Protein AF-A0A9E7R4F5-F1 (afdb_monomer)

Mean predicted aligned error: 8.13 Å

Radius of gyration: 15.47 Å; Cα contacts (8 Å, |Δi|>4): 104; chains: 1; bounding box: 41×40×39 Å

Structure (mmCIF, N/CA/C/O backbone):
data_AF-A0A9E7R4F5-F1
#
_entry.id   AF-A0A9E7R4F5-F1
#
loop_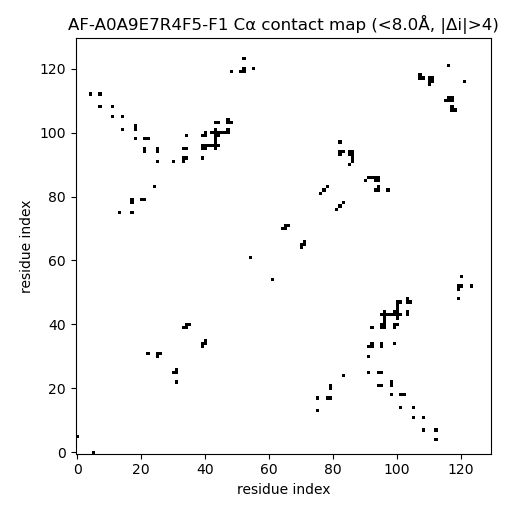
_atom_site.group_PDB
_atom_site.id
_atom_site.type_symbol
_atom_site.label_atom_id
_atom_site.label_alt_id
_atom_site.label_comp_id
_atom_site.label_asym_id
_atom_site.label_entity_id
_atom_site.label_seq_id
_atom_site.pdbx_PDB_ins_code
_atom_site.Cartn_x
_atom_site.Cartn_y
_atom_site.Cartn_z
_atom_site.occupancy
_atom_site.B_iso_or_equiv
_atom_site.auth_seq_id
_atom_site.auth_comp_id
_atom_site.auth_asym_id
_atom_site.auth_atom_id
_atom_site.pdbx_PDB_model_num
ATOM 1 N N . MET A 1 1 ? 23.765 4.091 -10.377 1.00 60.66 1 MET A N 1
ATOM 2 C CA . MET A 1 1 ? 22.414 3.808 -9.846 1.00 60.66 1 MET A CA 1
ATOM 3 C C . MET A 1 1 ? 21.423 3.982 -10.979 1.00 60.66 1 MET A C 1
ATOM 5 O O . MET A 1 1 ? 21.256 5.096 -11.470 1.00 60.66 1 MET A O 1
ATOM 9 N N . ASP A 1 2 ? 20.831 2.882 -11.428 1.00 80.44 2 ASP A N 1
ATOM 10 C CA . ASP A 1 2 ? 20.095 2.842 -12.691 1.00 80.44 2 ASP A CA 1
ATOM 11 C C . ASP A 1 2 ? 18.740 3.554 -12.587 1.00 80.44 2 ASP A C 1
ATOM 13 O O . ASP A 1 2 ? 18.183 3.732 -11.498 1.00 80.44 2 ASP A O 1
ATOM 17 N N . ALA A 1 3 ? 18.194 3.991 -13.727 1.00 76.00 3 ALA A N 1
ATOM 18 C CA . ALA A 1 3 ? 16.886 4.655 -13.789 1.00 76.00 3 ALA A CA 1
ATOM 19 C C . ALA A 1 3 ? 15.770 3.799 -13.156 1.00 76.00 3 ALA A C 1
ATOM 21 O O . ALA A 1 3 ? 14.901 4.328 -12.465 1.00 76.00 3 ALA A O 1
ATOM 22 N N . ARG A 1 4 ? 15.871 2.470 -13.297 1.00 74.88 4 ARG A N 1
ATOM 23 C CA . ARG A 1 4 ? 14.984 1.491 -12.659 1.00 74.88 4 ARG A CA 1
ATOM 24 C C . ARG A 1 4 ? 15.042 1.569 -11.131 1.00 74.88 4 ARG A C 1
ATOM 26 O O . ARG A 1 4 ? 14.006 1.704 -10.491 1.00 74.88 4 ARG A O 1
ATOM 33 N N . THR A 1 5 ? 16.238 1.554 -10.541 1.00 76.50 5 THR A N 1
ATOM 34 C CA . THR A 1 5 ? 16.427 1.624 -9.082 1.00 76.50 5 THR A CA 1
ATOM 35 C C . THR A 1 5 ? 15.893 2.934 -8.502 1.00 76.50 5 THR A C 1
ATOM 37 O O . THR A 1 5 ? 15.256 2.925 -7.453 1.00 76.50 5 THR A O 1
ATOM 40 N N . ARG A 1 6 ? 16.087 4.063 -9.202 1.00 80.56 6 ARG A N 1
ATOM 41 C CA . ARG A 1 6 ? 15.510 5.361 -8.801 1.00 80.56 6 ARG A CA 1
ATOM 42 C C . ARG A 1 6 ? 13.980 5.349 -8.788 1.00 80.56 6 ARG A C 1
ATOM 44 O O . ARG A 1 6 ? 13.395 5.912 -7.866 1.00 80.56 6 ARG A O 1
ATOM 51 N N . GLY A 1 7 ? 13.351 4.707 -9.774 1.00 77.69 7 GLY A N 1
ATOM 52 C CA . GLY A 1 7 ? 11.899 4.516 -9.811 1.00 77.69 7 GLY A CA 1
ATOM 53 C C . GLY A 1 7 ? 11.399 3.708 -8.613 1.00 77.69 7 GLY A C 1
ATOM 54 O O . GLY A 1 7 ? 10.530 4.177 -7.886 1.00 77.69 7 GLY A O 1
ATOM 55 N N . LEU A 1 8 ? 12.033 2.563 -8.335 1.00 79.88 8 LEU A N 1
ATOM 56 C CA . LEU A 1 8 ? 11.676 1.700 -7.202 1.00 79.88 8 LEU A CA 1
ATOM 57 C C . LEU A 1 8 ? 11.819 2.421 -5.853 1.00 79.88 8 LEU A C 1
ATOM 59 O O . LEU A 1 8 ? 10.921 2.351 -5.021 1.00 79.88 8 LEU A O 1
ATOM 63 N N . LEU A 1 9 ? 12.913 3.161 -5.638 1.00 80.56 9 LEU A N 1
ATOM 64 C CA . LEU A 1 9 ? 13.115 3.924 -4.401 1.00 80.56 9 LEU A CA 1
ATOM 65 C C . LEU A 1 9 ? 12.055 5.013 -4.217 1.00 80.56 9 LEU A C 1
ATOM 67 O O . LEU A 1 9 ? 11.514 5.168 -3.124 1.00 80.56 9 LEU A O 1
ATOM 71 N N . ARG A 1 10 ? 11.733 5.755 -5.282 1.00 80.94 10 ARG A N 1
ATOM 72 C CA . ARG A 1 10 ? 10.679 6.775 -5.251 1.00 80.94 10 ARG A CA 1
ATOM 73 C C . ARG A 1 10 ? 9.326 6.156 -4.903 1.00 80.94 10 ARG A C 1
ATOM 75 O O . ARG A 1 10 ? 8.627 6.684 -4.043 1.00 80.94 10 ARG A O 1
ATOM 82 N N . ASP A 1 11 ? 8.971 5.051 -5.547 1.00 80.88 11 ASP A N 1
ATOM 83 C CA . ASP A 1 11 ? 7.692 4.380 -5.322 1.00 80.88 11 ASP A CA 1
ATOM 84 C C . ASP A 1 11 ? 7.617 3.822 -3.889 1.00 80.88 11 ASP A C 1
ATOM 86 O O . ASP A 1 11 ? 6.582 3.935 -3.231 1.00 80.88 11 ASP A O 1
ATOM 90 N N . GLY A 1 12 ? 8.743 3.338 -3.355 1.00 80.88 12 GLY A N 1
ATOM 91 C CA . GLY A 1 12 ? 8.885 2.973 -1.945 1.00 80.88 12 GLY A CA 1
ATOM 92 C C . GLY A 1 12 ? 8.662 4.154 -0.997 1.00 80.88 12 GLY A C 1
ATOM 93 O O . GLY A 1 12 ? 7.925 4.025 -0.023 1.00 80.88 12 GLY A O 1
ATOM 94 N N . VAL A 1 13 ? 9.225 5.330 -1.294 1.00 85.69 13 VAL A N 1
ATOM 95 C CA . VAL A 1 13 ? 8.994 6.552 -0.499 1.00 85.69 13 VAL A CA 1
ATOM 96 C C . VAL A 1 13 ? 7.518 6.956 -0.519 1.00 85.69 13 VAL A C 1
ATOM 98 O O . VAL A 1 13 ? 6.957 7.253 0.535 1.00 85.69 13 VAL A O 1
ATOM 101 N N . LEU A 1 14 ? 6.860 6.926 -1.682 1.00 81.56 14 LEU A N 1
ATOM 102 C CA . LEU A 1 14 ? 5.428 7.231 -1.791 1.00 81.56 14 LEU A CA 1
ATOM 103 C C . LEU A 1 14 ? 4.574 6.241 -0.987 1.00 81.56 14 LEU A C 1
ATOM 105 O O . LEU A 1 14 ? 3.667 6.658 -0.264 1.00 81.56 14 LEU A O 1
ATOM 109 N N . ALA A 1 15 ? 4.896 4.947 -1.055 1.00 82.25 15 ALA A N 1
ATOM 110 C CA . ALA A 1 15 ? 4.222 3.915 -0.275 1.00 82.25 15 ALA A CA 1
ATOM 111 C C . ALA A 1 15 ? 4.423 4.113 1.237 1.00 82.25 15 ALA A C 1
ATOM 113 O O . ALA A 1 15 ? 3.465 3.998 1.999 1.00 82.25 15 ALA A O 1
ATOM 114 N N . LEU A 1 16 ? 5.628 4.488 1.683 1.00 83.50 16 LEU A N 1
ATOM 115 C CA . LEU A 1 16 ? 5.902 4.804 3.090 1.00 83.50 16 LEU A CA 1
ATOM 116 C C . LEU A 1 16 ? 5.110 6.023 3.575 1.00 83.50 16 LEU A C 1
ATOM 118 O O . LEU A 1 16 ? 4.564 5.999 4.678 1.00 83.50 16 LEU A O 1
ATOM 122 N N . VAL A 1 17 ? 4.999 7.071 2.754 1.00 86.88 17 VAL A N 1
ATOM 123 C CA . VAL A 1 17 ? 4.179 8.252 3.067 1.00 86.88 17 VAL A CA 1
ATOM 124 C C . VAL A 1 17 ? 2.702 7.871 3.184 1.00 86.88 17 VAL A C 1
ATOM 126 O O . VAL A 1 17 ? 2.044 8.272 4.146 1.00 86.88 17 VAL A O 1
ATOM 129 N N . ALA A 1 18 ? 2.183 7.060 2.258 1.00 81.62 18 ALA A N 1
ATOM 130 C CA . ALA A 1 18 ? 0.811 6.558 2.326 1.00 81.62 18 ALA A CA 1
ATOM 131 C C . ALA A 1 18 ? 0.575 5.728 3.597 1.00 81.62 18 ALA A C 1
ATOM 133 O O . ALA A 1 18 ? -0.410 5.929 4.310 1.00 81.62 18 ALA A O 1
ATOM 134 N N . LEU A 1 19 ? 1.514 4.836 3.913 1.00 84.19 19 LEU A N 1
ATOM 135 C CA . LEU A 1 19 ? 1.468 3.965 5.081 1.00 84.19 19 LEU A CA 1
ATOM 136 C C . LEU A 1 19 ? 1.482 4.767 6.390 1.00 84.19 19 LEU A C 1
ATOM 138 O O . LEU A 1 19 ? 0.681 4.502 7.291 1.00 84.19 19 LEU A O 1
ATOM 142 N N . ALA A 1 20 ? 2.331 5.794 6.475 1.00 86.31 20 ALA A N 1
ATOM 143 C CA . ALA A 1 20 ? 2.364 6.723 7.598 1.00 86.31 20 ALA A CA 1
ATOM 144 C C . ALA A 1 20 ? 1.061 7.532 7.713 1.00 86.31 20 ALA A C 1
ATOM 146 O O . ALA A 1 20 ? 0.535 7.689 8.815 1.00 86.31 20 ALA A O 1
ATOM 147 N N . GLY A 1 21 ? 0.502 7.996 6.591 1.00 84.56 21 GLY A N 1
ATOM 148 C CA . GLY A 1 21 ? -0.766 8.727 6.551 1.00 84.56 21 GLY A CA 1
ATOM 149 C C . GLY A 1 21 ? -1.948 7.899 7.061 1.00 84.56 21 GLY A C 1
ATOM 150 O O . GLY A 1 21 ? -2.671 8.336 7.959 1.00 84.56 21 GLY A O 1
ATOM 151 N N . LEU A 1 22 ? -2.112 6.675 6.551 1.00 80.94 22 LEU A N 1
ATOM 152 C CA . LEU A 1 22 ? -3.178 5.755 6.967 1.00 80.94 22 LEU A CA 1
ATOM 153 C C . LEU A 1 22 ? -2.999 5.298 8.425 1.00 80.94 22 LEU A C 1
ATOM 155 O O . LEU A 1 22 ? -3.964 5.270 9.191 1.00 80.94 22 LEU A O 1
ATOM 159 N N . GLY A 1 23 ? -1.761 5.013 8.844 1.00 82.81 23 GLY A N 1
ATOM 160 C CA . GLY A 1 23 ? -1.445 4.689 10.237 1.00 82.81 23 GLY A CA 1
ATOM 161 C C . GLY A 1 23 ? -1.737 5.856 11.188 1.00 82.81 23 GLY A C 1
ATOM 162 O O . GLY A 1 23 ? -2.336 5.667 12.248 1.00 82.81 23 GLY A O 1
ATOM 163 N N . GLY A 1 24 ? -1.388 7.080 10.784 1.00 84.25 24 GLY A N 1
ATOM 164 C CA . GLY A 1 24 ? -1.709 8.308 11.507 1.00 84.25 24 GLY A CA 1
A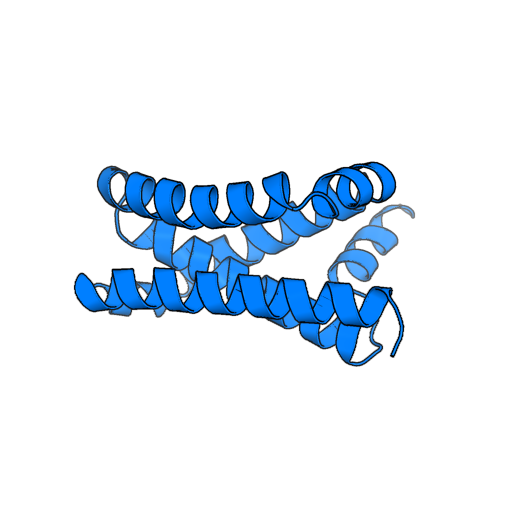TOM 165 C C . GLY A 1 24 ? -3.216 8.539 11.634 1.00 84.25 24 GLY A C 1
ATOM 166 O O . GLY A 1 24 ? -3.689 8.908 12.710 1.00 84.25 24 GLY A O 1
ATOM 167 N N . PHE A 1 25 ? -3.985 8.263 10.577 1.00 81.94 25 PHE A N 1
ATOM 168 C CA . PHE A 1 25 ? -5.448 8.336 10.595 1.00 81.94 25 PHE A CA 1
ATOM 169 C C . PHE A 1 25 ? -6.065 7.354 11.604 1.00 81.94 25 PHE A C 1
ATOM 171 O O . PHE A 1 25 ? -6.843 7.777 12.462 1.00 81.94 25 PHE A O 1
ATOM 178 N N . LEU A 1 26 ? -5.670 6.075 11.571 1.00 82.38 26 LEU A N 1
ATOM 179 C CA . LEU A 1 26 ? -6.146 5.070 12.534 1.00 82.38 26 LEU A CA 1
ATOM 180 C C . LEU A 1 26 ? -5.744 5.416 13.971 1.00 82.38 26 LEU A C 1
ATOM 182 O O . LEU A 1 26 ? -6.538 5.250 14.896 1.00 82.38 26 LEU A O 1
ATOM 186 N N . ARG A 1 27 ? -4.532 5.949 14.166 1.00 86.00 27 ARG A N 1
ATOM 187 C CA . ARG A 1 27 ? -4.060 6.401 15.480 1.00 86.00 27 ARG A CA 1
ATOM 188 C C . ARG A 1 27 ? -4.895 7.562 16.016 1.00 86.00 27 ARG A C 1
ATOM 190 O O . ARG A 1 27 ? -5.258 7.532 17.186 1.00 86.00 27 ARG A O 1
ATOM 197 N N . ARG A 1 28 ? -5.244 8.547 15.180 1.00 87.38 28 ARG A N 1
ATOM 198 C CA . ARG A 1 28 ? -6.134 9.660 15.569 1.00 87.38 28 ARG A CA 1
ATOM 199 C C . ARG A 1 28 ? -7.547 9.193 15.922 1.00 87.38 28 ARG A C 1
ATOM 201 O O . ARG A 1 28 ? -8.198 9.828 16.740 1.00 87.38 28 ARG A O 1
ATOM 208 N N . ARG A 1 29 ? -8.006 8.098 15.316 1.00 80.81 29 ARG A N 1
ATOM 209 C CA . ARG A 1 29 ? -9.307 7.469 15.593 1.00 80.81 29 ARG A CA 1
ATOM 210 C C . ARG A 1 29 ? -9.297 6.533 16.808 1.00 80.81 29 ARG A C 1
ATOM 212 O O . ARG A 1 29 ? -10.364 6.134 17.250 1.00 80.81 29 ARG A O 1
ATOM 219 N N . GLY A 1 30 ? -8.124 6.171 17.337 1.00 80.50 30 GLY A N 1
ATOM 220 C CA . GLY A 1 30 ? -7.996 5.163 18.398 1.00 80.50 30 GLY A CA 1
ATOM 221 C C . GLY A 1 30 ? -8.249 3.723 17.925 1.00 80.50 30 GLY A C 1
ATOM 222 O O . GLY A 1 30 ? -8.397 2.823 18.741 1.00 80.50 30 GLY A O 1
ATOM 223 N N . GLU A 1 31 ? -8.271 3.477 16.613 1.00 82.88 31 GLU A N 1
ATOM 224 C CA . GLU A 1 31 ? -8.721 2.211 16.005 1.00 82.88 31 GLU A CA 1
ATOM 225 C C . GLU A 1 31 ? -7.558 1.277 15.619 1.00 82.88 31 GLU A C 1
ATOM 227 O O . GLU A 1 31 ? -7.708 0.361 14.805 1.00 82.88 31 GLU A O 1
ATOM 232 N N . THR A 1 32 ? -6.377 1.477 16.211 1.00 81.50 32 THR A N 1
ATOM 233 C CA . THR A 1 32 ? -5.155 0.709 15.902 1.00 81.50 32 THR A CA 1
ATOM 234 C C . THR A 1 32 ? -5.266 -0.773 16.250 1.00 81.50 32 THR A C 1
ATOM 236 O O . THR A 1 32 ? -4.549 -1.585 15.669 1.00 81.50 32 THR A O 1
ATOM 239 N N . ALA A 1 33 ? -6.191 -1.154 17.137 1.00 80.62 33 ALA A N 1
ATOM 240 C CA . ALA A 1 33 ? -6.483 -2.552 17.448 1.00 80.62 33 ALA A CA 1
ATOM 241 C C . ALA A 1 33 ? -6.890 -3.355 16.198 1.00 80.62 33 ALA A C 1
ATOM 243 O O . ALA A 1 33 ? -6.526 -4.522 16.073 1.00 80.62 33 ALA A O 1
ATOM 244 N N . THR A 1 34 ? -7.550 -2.711 15.229 1.00 79.12 34 THR A N 1
ATOM 245 C CA . THR A 1 34 ? -7.976 -3.330 13.963 1.00 79.12 34 THR A CA 1
ATOM 246 C C . THR A 1 34 ? -6.793 -3.831 13.131 1.00 79.12 34 THR A C 1
ATOM 248 O O . THR A 1 34 ? -6.918 -4.829 12.427 1.00 79.12 34 THR A O 1
ATOM 251 N N . LEU A 1 35 ? -5.618 -3.198 13.254 1.00 76.31 35 LEU A N 1
ATOM 252 C CA . LEU A 1 35 ? -4.400 -3.620 12.551 1.00 76.31 35 LEU A CA 1
ATOM 253 C C . LEU A 1 35 ? -3.890 -4.984 13.023 1.00 76.31 35 LEU A C 1
ATOM 255 O O . LEU A 1 35 ? -3.210 -5.667 12.265 1.00 76.31 35 LEU A O 1
ATOM 259 N N . ARG A 1 36 ? -4.217 -5.391 14.256 1.00 80.69 36 ARG A N 1
ATOM 260 C CA . ARG A 1 36 ? -3.820 -6.694 14.809 1.00 80.69 36 ARG A CA 1
ATOM 261 C C . ARG A 1 36 ? -4.732 -7.834 14.366 1.00 80.69 36 ARG A C 1
ATOM 263 O O . ARG A 1 36 ? -4.436 -8.982 14.679 1.00 80.69 36 ARG A O 1
ATOM 270 N N . SER A 1 37 ? -5.830 -7.540 13.668 1.00 81.38 37 SER A N 1
ATOM 271 C CA . SER A 1 37 ? -6.732 -8.576 13.178 1.00 81.38 37 SER A CA 1
ATOM 272 C C . SER A 1 37 ? -6.079 -9.341 12.020 1.00 81.38 37 SER A C 1
ATOM 274 O O . SER A 1 37 ? -5.837 -8.746 10.963 1.00 81.38 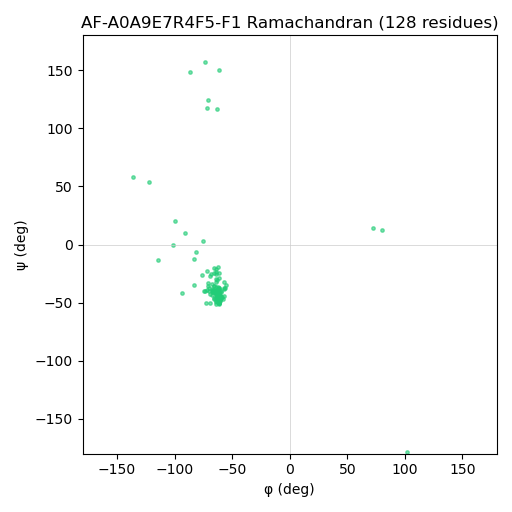37 SER A O 1
ATOM 276 N N . PRO A 1 38 ? -5.828 -10.655 12.169 1.00 79.62 38 PRO A N 1
ATOM 277 C CA . PRO A 1 38 ? -5.186 -11.445 11.123 1.00 79.62 38 PRO A CA 1
ATOM 278 C C . PRO A 1 38 ? -6.039 -11.516 9.850 1.00 79.62 38 PRO A C 1
ATOM 280 O O . PRO A 1 38 ? -5.494 -11.538 8.751 1.00 79.62 38 PRO A O 1
ATOM 283 N N . GLY A 1 39 ? -7.371 -11.471 9.970 1.00 79.62 39 GLY A N 1
ATOM 284 C CA . GLY A 1 39 ? -8.266 -11.465 8.809 1.00 79.62 39 GLY A CA 1
ATOM 285 C C . GLY A 1 39 ? -8.104 -10.213 7.945 1.00 79.62 39 GLY A C 1
ATOM 286 O O . GLY A 1 39 ? -8.079 -10.298 6.721 1.00 79.62 39 GLY A O 1
ATOM 287 N N . VAL A 1 40 ? -7.919 -9.049 8.572 1.00 79.38 40 VAL A N 1
ATOM 288 C CA . VAL A 1 40 ? -7.720 -7.783 7.850 1.00 79.38 40 VAL A CA 1
ATOM 289 C C . VAL A 1 40 ? -6.350 -7.746 7.174 1.00 79.38 40 VAL A C 1
ATOM 291 O O . VAL A 1 40 ? -6.233 -7.255 6.050 1.00 79.38 40 VAL A O 1
ATOM 294 N N . ALA A 1 41 ? -5.333 -8.324 7.821 1.00 77.00 41 ALA A N 1
ATOM 295 C CA . ALA A 1 41 ? -4.022 -8.513 7.214 1.00 77.00 41 ALA A CA 1
ATOM 296 C C . ALA A 1 41 ? -4.102 -9.406 5.971 1.00 77.00 41 ALA A C 1
ATOM 298 O O . ALA A 1 41 ? -3.578 -9.037 4.922 1.00 77.00 41 ALA A O 1
ATOM 299 N N . LEU A 1 42 ? -4.823 -10.528 6.059 1.00 81.00 42 LEU A N 1
ATOM 300 C CA . LEU A 1 42 ? -4.998 -11.450 4.940 1.00 81.00 42 LEU A CA 1
ATOM 301 C C . LEU A 1 42 ? -5.668 -10.766 3.741 1.00 81.00 42 LEU A C 1
ATOM 303 O O . LEU A 1 42 ? -5.179 -10.877 2.622 1.00 81.00 42 LEU A O 1
ATOM 307 N N . VAL A 1 43 ? -6.747 -10.010 3.974 1.00 80.56 43 VAL A N 1
ATOM 308 C CA . VAL A 1 43 ? -7.455 -9.265 2.917 1.00 80.56 43 VAL A CA 1
ATOM 309 C C . VAL A 1 43 ? -6.533 -8.241 2.254 1.00 80.56 43 VAL A C 1
ATOM 311 O O . VAL A 1 43 ? -6.508 -8.146 1.028 1.00 80.56 43 VAL A O 1
ATOM 314 N N . GLY A 1 44 ? -5.750 -7.506 3.048 1.00 78.19 44 GLY A N 1
ATOM 315 C CA . GLY A 1 44 ? -4.777 -6.545 2.531 1.00 78.19 44 GLY A CA 1
ATOM 316 C C . GLY A 1 44 ? -3.705 -7.202 1.662 1.00 78.19 44 GLY A C 1
ATOM 317 O O . GLY A 1 44 ? -3.450 -6.746 0.548 1.00 78.19 44 GLY A O 1
ATOM 318 N N . VAL A 1 45 ? -3.121 -8.304 2.138 1.00 80.81 45 VAL A N 1
ATOM 319 C CA . VAL A 1 45 ? -2.089 -9.062 1.415 1.00 80.81 45 VAL A CA 1
ATOM 320 C C . VAL A 1 45 ? -2.646 -9.654 0.121 1.00 80.81 45 VAL A C 1
ATOM 322 O O . VAL A 1 45 ? -2.053 -9.466 -0.937 1.00 80.81 45 VAL A O 1
ATOM 325 N N . VAL A 1 46 ? -3.799 -10.327 0.175 1.00 82.50 46 VAL A N 1
ATOM 326 C CA . VAL A 1 46 ? -4.437 -10.927 -1.008 1.00 82.50 46 VAL A CA 1
ATOM 327 C C . VAL A 1 46 ? -4.807 -9.852 -2.028 1.00 82.50 46 VAL A C 1
ATOM 329 O O . VAL A 1 46 ? -4.563 -10.036 -3.217 1.00 82.50 46 VAL A O 1
ATOM 332 N N . GLY A 1 47 ? -5.336 -8.712 -1.576 1.00 76.94 47 GLY A N 1
ATOM 333 C CA . GLY A 1 47 ? -5.634 -7.574 -2.442 1.00 76.94 47 GLY A CA 1
ATOM 334 C C . GLY A 1 47 ? -4.387 -7.016 -3.131 1.00 76.94 47 GLY A C 1
ATOM 335 O O . GLY A 1 47 ? -4.419 -6.768 -4.335 1.00 76.94 47 GLY A O 1
ATOM 336 N N . ALA A 1 48 ? -3.278 -6.877 -2.400 1.00 79.75 48 ALA A N 1
ATOM 337 C CA . ALA A 1 48 ? -2.007 -6.431 -2.967 1.00 79.75 48 ALA A CA 1
ATOM 338 C C . ALA A 1 48 ? -1.458 -7.428 -3.995 1.00 79.75 48 ALA A C 1
ATOM 340 O O . ALA A 1 48 ? -1.088 -7.021 -5.090 1.00 79.75 48 ALA A O 1
ATOM 341 N N . VAL A 1 49 ? -1.474 -8.729 -3.690 1.00 78.62 49 VAL A N 1
ATOM 342 C CA . VAL A 1 49 ? -1.026 -9.777 -4.622 1.00 78.62 49 VAL A CA 1
ATOM 343 C C . VAL A 1 49 ? -1.901 -9.821 -5.875 1.00 78.62 49 VAL A C 1
ATOM 345 O O . VAL A 1 49 ? -1.376 -9.939 -6.978 1.00 78.62 49 VAL A O 1
ATOM 348 N N . ALA A 1 50 ? -3.222 -9.697 -5.738 1.00 78.38 50 ALA A N 1
ATOM 349 C CA . ALA A 1 50 ? -4.135 -9.664 -6.878 1.00 78.38 50 ALA A CA 1
ATOM 350 C C . ALA A 1 50 ? -3.903 -8.432 -7.766 1.00 78.38 50 ALA A C 1
ATOM 352 O O . ALA A 1 50 ? -3.903 -8.550 -8.992 1.00 78.38 50 ALA A O 1
ATOM 353 N N . LEU A 1 51 ? -3.674 -7.263 -7.158 1.00 75.31 51 LEU A N 1
ATOM 354 C CA . LEU A 1 51 ? -3.347 -6.037 -7.882 1.00 75.31 51 LEU A CA 1
ATOM 355 C C . LEU A 1 51 ? -2.005 -6.16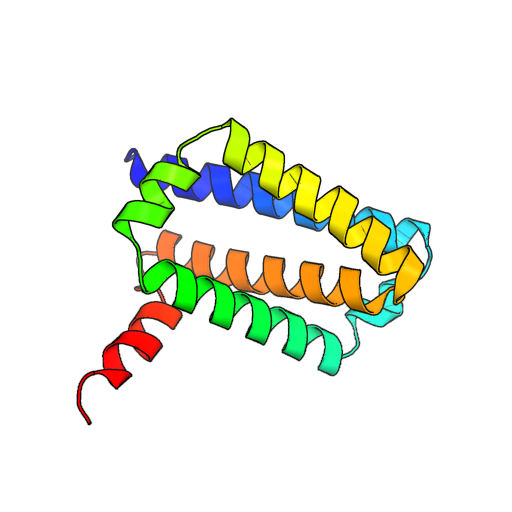5 -8.613 1.00 75.31 51 LEU A C 1
ATOM 357 O O . LEU A 1 51 ? -1.927 -5.861 -9.800 1.00 75.31 51 LEU A O 1
ATOM 361 N N . GLU A 1 52 ? -0.981 -6.668 -7.927 1.00 77.75 52 GLU A N 1
ATOM 362 C CA . GLU A 1 52 ? 0.343 -6.933 -8.492 1.00 77.75 52 GLU A CA 1
ATOM 363 C C . GLU A 1 52 ? 0.242 -7.907 -9.678 1.00 77.75 52 GLU A C 1
ATOM 365 O O . GLU A 1 52 ? 0.753 -7.631 -10.760 1.00 77.75 52 GLU A O 1
ATOM 370 N N . ALA A 1 53 ? -0.499 -9.008 -9.526 1.00 76.25 53 ALA A N 1
ATOM 371 C CA . ALA A 1 53 ? -0.740 -9.972 -10.596 1.00 76.25 53 ALA A CA 1
ATOM 372 C C . ALA A 1 53 ? -1.485 -9.348 -11.790 1.00 76.25 53 ALA A C 1
ATOM 374 O O . ALA A 1 53 ? -1.170 -9.640 -12.945 1.00 76.25 53 ALA A O 1
ATOM 375 N N . ALA A 1 54 ? -2.447 -8.456 -11.538 1.00 76.00 54 ALA A N 1
ATOM 376 C CA . ALA A 1 54 ? -3.143 -7.724 -12.592 1.00 76.00 54 ALA A CA 1
ATOM 377 C C . ALA A 1 54 ? -2.212 -6.748 -13.333 1.00 76.00 54 ALA A C 1
ATOM 379 O O . ALA A 1 54 ? -2.295 -6.638 -14.556 1.00 76.00 54 ALA A O 1
ATOM 380 N N . MET A 1 55 ? -1.303 -6.077 -12.618 1.00 71.81 55 MET A N 1
ATOM 381 C CA . MET A 1 55 ? -0.286 -5.200 -13.210 1.00 71.81 55 MET A CA 1
ATOM 382 C C . MET A 1 55 ? 0.727 -5.993 -14.043 1.00 71.81 55 MET A C 1
ATOM 384 O O . MET A 1 55 ? 1.060 -5.591 -15.156 1.00 71.81 55 MET A O 1
ATOM 388 N N . LEU A 1 56 ? 1.151 -7.163 -13.558 1.00 74.44 56 LEU A N 1
ATOM 389 C CA . LEU A 1 56 ? 2.032 -8.078 -14.289 1.00 74.44 56 LEU A CA 1
ATOM 390 C C . LEU A 1 56 ? 1.395 -8.628 -15.570 1.00 74.44 56 LEU A C 1
ATOM 392 O O . LEU A 1 56 ? 2.114 -9.000 -16.492 1.00 74.44 56 LEU A O 1
ATOM 396 N N . ARG A 1 57 ? 0.062 -8.651 -15.663 1.00 76.25 57 ARG A N 1
ATOM 397 C CA . ARG A 1 57 ? -0.649 -9.069 -16.878 1.00 76.25 57 ARG A CA 1
ATOM 398 C C . ARG A 1 57 ? -0.557 -8.045 -18.016 1.00 76.25 57 ARG A C 1
ATOM 400 O O . ARG A 1 57 ? -0.702 -8.430 -19.173 1.00 76.25 57 ARG A O 1
ATOM 407 N N . TYR A 1 58 ? -0.305 -6.767 -17.714 1.00 72.25 58 TYR A N 1
ATOM 408 C CA . TYR A 1 58 ? -0.195 -5.687 -18.708 1.00 72.25 58 TYR A CA 1
ATOM 409 C C . TYR A 1 58 ? 1.003 -4.752 -18.439 1.00 72.25 58 TYR A C 1
ATOM 411 O O . TYR A 1 58 ? 0.822 -3.539 -18.308 1.00 72.25 58 TYR A O 1
ATOM 419 N N . PRO A 1 59 ? 2.239 -5.281 -18.400 1.00 66.94 59 PRO A N 1
ATOM 420 C CA . PRO A 1 59 ? 3.397 -4.581 -17.843 1.00 66.94 59 PRO A CA 1
ATOM 421 C C . PRO A 1 59 ? 3.747 -3.292 -18.599 1.00 66.94 59 PRO A C 1
ATOM 423 O O . PRO A 1 59 ? 4.016 -2.269 -17.972 1.00 66.94 59 PRO A O 1
ATOM 426 N N . GLU A 1 60 ? 3.672 -3.311 -19.933 1.00 68.19 60 GLU A N 1
ATOM 427 C CA . GLU A 1 60 ? 4.007 -2.152 -20.775 1.00 68.19 60 GLU A CA 1
ATOM 428 C C . GLU A 1 60 ? 3.031 -0.986 -20.560 1.00 68.19 60 GLU A C 1
ATOM 430 O O . GLU A 1 60 ? 3.433 0.149 -20.310 1.00 68.19 60 GLU A O 1
ATOM 435 N N . ARG A 1 61 ? 1.721 -1.270 -20.553 1.00 68.25 61 ARG A N 1
ATOM 436 C CA . ARG A 1 61 ? 0.698 -0.234 -20.337 1.00 68.25 61 ARG A CA 1
ATOM 437 C C . ARG A 1 61 ? 0.735 0.321 -18.925 1.00 68.25 61 ARG A C 1
ATOM 439 O O . ARG A 1 61 ? 0.546 1.519 -18.727 1.00 68.25 61 ARG A O 1
ATOM 446 N N . 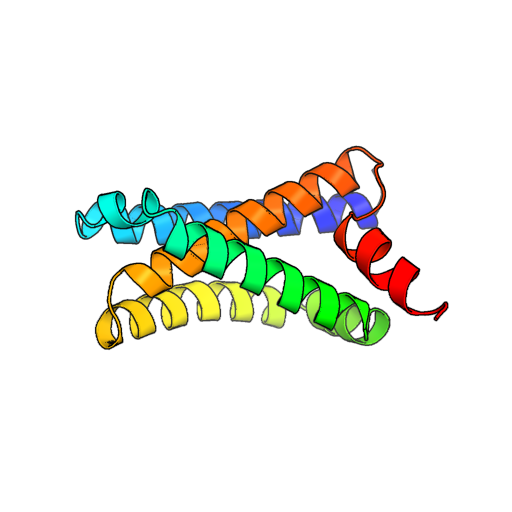THR A 1 62 ? 0.948 -0.545 -17.941 1.00 68.06 62 THR A N 1
ATOM 447 C CA . THR A 1 62 ? 1.028 -0.125 -16.547 1.00 68.06 62 THR A CA 1
ATOM 448 C C . THR A 1 62 ? 2.227 0.787 -16.331 1.00 68.06 62 THR A C 1
ATOM 450 O O . THR A 1 62 ? 2.084 1.807 -15.664 1.00 68.06 62 THR A O 1
ATOM 453 N N . ARG A 1 63 ? 3.378 0.484 -16.935 1.00 70.38 63 ARG A N 1
ATOM 454 C CA . ARG A 1 63 ? 4.583 1.302 -16.802 1.00 70.38 63 ARG A CA 1
ATOM 455 C C . ARG A 1 63 ? 4.409 2.707 -17.382 1.00 70.38 63 ARG A C 1
ATOM 457 O O . ARG A 1 63 ? 4.679 3.675 -16.674 1.00 70.38 63 ARG A O 1
ATOM 464 N N . ASP A 1 64 ? 3.888 2.823 -18.601 1.00 72.88 64 ASP A N 1
ATOM 465 C CA . ASP A 1 64 ? 3.671 4.120 -19.262 1.00 72.88 64 ASP A CA 1
ATOM 466 C C . ASP A 1 64 ? 2.686 5.017 -18.503 1.00 72.88 64 ASP A C 1
ATOM 468 O O . ASP A 1 64 ? 2.824 6.243 -18.448 1.00 72.88 64 ASP A O 1
ATOM 472 N N . VAL A 1 65 ? 1.664 4.405 -17.906 1.00 70.69 65 VAL A N 1
ATOM 473 C CA . VAL A 1 65 ? 0.675 5.111 -17.092 1.00 70.69 65 VAL A CA 1
ATOM 474 C C . VAL A 1 65 ? 1.275 5.499 -15.740 1.00 70.69 65 VAL A C 1
ATOM 476 O O . VAL A 1 65 ? 1.046 6.611 -15.268 1.00 70.69 65 VAL A O 1
ATOM 479 N N . TRP A 1 66 ? 2.080 4.627 -15.133 1.00 69.81 66 TRP A N 1
ATOM 480 C CA . TRP A 1 66 ? 2.668 4.857 -13.816 1.00 69.81 66 TRP A CA 1
ATOM 481 C C . TRP A 1 66 ? 3.836 5.840 -13.825 1.00 69.81 66 TRP A C 1
ATOM 483 O O . TRP A 1 66 ? 4.064 6.506 -12.821 1.00 69.81 66 TRP A O 1
ATOM 493 N N . GLU A 1 67 ? 4.563 5.999 -14.933 1.00 75.62 67 GLU A N 1
ATOM 494 C CA . GLU A 1 67 ? 5.633 7.002 -15.042 1.00 75.62 67 GLU A CA 1
ATOM 495 C C . GLU A 1 67 ? 5.108 8.449 -14.975 1.00 75.62 67 GLU A C 1
ATOM 497 O O . GLU A 1 67 ? 5.851 9.365 -14.606 1.00 75.62 67 GLU A O 1
ATOM 502 N N . ARG A 1 68 ? 3.812 8.659 -15.237 1.00 78.81 68 ARG A N 1
ATOM 503 C CA . ARG A 1 68 ? 3.164 9.971 -15.158 1.00 78.81 68 ARG A CA 1
ATOM 504 C C . ARG A 1 68 ? 3.015 10.427 -13.709 1.00 78.81 68 ARG A C 1
ATOM 506 O O . ARG A 1 68 ? 2.375 9.773 -12.883 1.00 78.81 68 ARG A O 1
ATOM 513 N N . ARG A 1 69 ? 3.552 11.614 -13.407 1.00 73.44 69 ARG A N 1
ATOM 514 C CA . ARG A 1 69 ? 3.438 12.236 -12.077 1.00 73.44 69 ARG A CA 1
ATOM 515 C C . ARG A 1 69 ? 1.982 12.420 -11.652 1.00 73.44 69 ARG A C 1
ATOM 517 O O . ARG A 1 69 ? 1.689 12.220 -10.476 1.00 73.44 69 ARG A O 1
ATOM 524 N N . GLU A 1 70 ? 1.073 12.761 -12.570 1.00 73.06 70 GLU A N 1
ATOM 525 C CA . GLU A 1 70 ? -0.339 12.952 -12.214 1.00 73.06 70 GLU A CA 1
ATOM 526 C C . GLU A 1 70 ? -0.978 11.657 -11.713 1.00 73.06 70 GLU A C 1
ATOM 528 O O . GLU A 1 70 ? -1.769 11.686 -10.775 1.00 73.06 70 GLU A O 1
ATOM 533 N N . VAL A 1 71 ? -0.600 10.515 -12.289 1.00 74.38 71 VAL A N 1
ATOM 534 C CA . VAL A 1 71 ? -1.133 9.208 -11.897 1.00 74.38 71 VAL A CA 1
ATOM 535 C C . VAL A 1 71 ? -0.586 8.791 -10.536 1.00 74.38 71 VAL A C 1
ATOM 537 O O . VAL A 1 71 ? -1.342 8.293 -9.706 1.00 74.38 71 VAL A O 1
ATOM 540 N N . GLN A 1 72 ? 0.689 9.057 -10.253 1.00 73.69 72 GLN A N 1
ATOM 541 C CA . GLN A 1 72 ? 1.292 8.769 -8.946 1.00 73.69 72 GLN A CA 1
ATOM 542 C C . GLN A 1 72 ? 0.645 9.595 -7.828 1.00 73.69 72 GLN A C 1
ATOM 544 O O . GLN A 1 72 ? 0.192 9.041 -6.825 1.00 73.69 72 GLN A O 1
ATOM 549 N N . PHE A 1 73 ? 0.549 10.918 -8.011 1.00 73.75 73 PHE A N 1
ATOM 550 C CA . PHE A 1 73 ? -0.105 11.795 -7.036 1.00 73.75 73 PHE A CA 1
ATOM 551 C C . PHE A 1 73 ? -1.603 11.511 -6.936 1.00 73.75 73 PHE A C 1
ATOM 553 O O . PHE A 1 73 ? -2.140 11.475 -5.831 1.00 73.75 73 PHE A O 1
ATOM 560 N N . GLY A 1 74 ? -2.268 11.257 -8.063 1.00 75.88 74 GLY A N 1
ATOM 561 C CA . GLY A 1 74 ? -3.678 10.889 -8.114 1.00 75.88 74 GLY A CA 1
ATOM 562 C C . GLY A 1 74 ? -3.963 9.575 -7.395 1.00 75.88 74 GLY A C 1
ATOM 563 O O . GLY A 1 74 ? -4.952 9.482 -6.679 1.00 75.88 74 GLY A O 1
ATOM 564 N N . SER A 1 75 ? -3.071 8.591 -7.495 1.00 76.06 75 SER A N 1
ATOM 565 C CA . SER A 1 75 ? -3.211 7.308 -6.799 1.00 76.06 75 SER A CA 1
ATOM 566 C C . SER A 1 75 ? -2.932 7.436 -5.308 1.00 76.06 75 SER A C 1
ATOM 568 O O . SER A 1 75 ? -3.669 6.876 -4.502 1.00 76.06 75 SER A O 1
ATOM 570 N N . LEU A 1 76 ? -1.927 8.227 -4.917 1.00 76.69 76 LEU A N 1
ATOM 571 C CA . LEU A 1 76 ? -1.666 8.542 -3.512 1.00 76.69 76 LEU A CA 1
ATOM 572 C C . LEU A 1 76 ? -2.860 9.270 -2.880 1.00 76.69 76 LEU A C 1
ATOM 574 O O . LEU A 1 76 ? -3.358 8.862 -1.832 1.00 76.69 76 LEU A O 1
ATOM 578 N N . LEU A 1 77 ? -3.342 10.335 -3.525 1.00 78.25 77 LEU A N 1
ATOM 579 C CA . LEU A 1 77 ? -4.502 11.094 -3.065 1.00 78.25 77 LEU A CA 1
ATOM 580 C C . LEU A 1 77 ? -5.767 10.242 -3.091 1.00 78.25 77 LEU A C 1
ATOM 582 O O . LEU A 1 77 ? -6.526 10.269 -2.131 1.00 78.25 77 LEU A O 1
ATOM 586 N N . GLY A 1 78 ? -5.974 9.451 -4.139 1.00 80.12 78 GLY A N 1
ATOM 587 C CA . GLY A 1 78 ? -7.084 8.514 -4.254 1.00 80.12 78 GLY A CA 1
ATOM 588 C C . GLY A 1 78 ? -7.073 7.478 -3.134 1.00 80.12 78 GLY A C 1
ATOM 589 O O . GLY A 1 78 ? -8.115 7.210 -2.546 1.00 80.12 78 GLY A O 1
ATOM 590 N N . LEU A 1 79 ? -5.904 6.961 -2.758 1.00 78.94 79 LEU A N 1
ATOM 591 C CA . LEU A 1 79 ? -5.768 6.023 -1.649 1.00 78.94 79 LEU A CA 1
ATOM 592 C C . LEU A 1 79 ? -6.023 6.695 -0.295 1.00 78.94 79 LEU A C 1
ATOM 594 O O . LEU A 1 79 ? -6.728 6.139 0.542 1.00 78.94 79 LEU A O 1
ATOM 598 N N . LEU A 1 80 ? -5.495 7.901 -0.076 1.00 77.81 80 LEU A N 1
ATOM 599 C CA . LEU A 1 80 ? -5.696 8.634 1.175 1.00 77.81 80 LEU A CA 1
ATOM 600 C C . LEU A 1 80 ? -7.148 9.102 1.326 1.00 77.81 80 LEU A C 1
ATOM 602 O O . LEU A 1 80 ? -7.771 8.848 2.356 1.00 77.81 80 LEU A O 1
ATOM 606 N N . VAL A 1 81 ? -7.706 9.756 0.309 1.00 82.62 81 VAL A N 1
ATOM 607 C CA . VAL A 1 81 ? -9.073 10.294 0.308 1.00 82.62 81 VAL A CA 1
ATOM 608 C C . VAL A 1 81 ? -10.091 9.168 0.204 1.00 82.62 81 VAL A C 1
ATOM 610 O O . VAL A 1 81 ? -10.999 9.102 1.027 1.00 82.62 81 VAL A O 1
ATOM 613 N N . GLY A 1 82 ? -9.925 8.259 -0.757 1.00 77.62 82 GLY A N 1
ATOM 614 C CA . GLY A 1 82 ? -10.784 7.094 -0.944 1.00 77.62 82 GLY A CA 1
ATOM 615 C C . GLY A 1 82 ? -10.731 6.165 0.260 1.00 77.62 82 GLY A C 1
ATOM 616 O O . GLY A 1 82 ? -11.774 5.862 0.826 1.00 77.62 82 GLY A O 1
ATOM 617 N N . GLY A 1 83 ? -9.538 5.806 0.742 1.00 74.62 83 GLY A N 1
ATOM 618 C CA . GLY A 1 83 ? -9.375 4.995 1.951 1.00 74.62 83 GLY A CA 1
ATOM 619 C C . GLY A 1 83 ? -10.043 5.631 3.171 1.00 74.62 83 GLY A C 1
ATOM 620 O O . GLY A 1 83 ? -10.791 4.961 3.879 1.00 74.62 83 GLY A O 1
ATOM 621 N N . SER A 1 84 ? -9.873 6.943 3.373 1.00 73.94 84 SER A N 1
ATOM 622 C CA . SER A 1 84 ? -10.538 7.678 4.460 1.00 73.94 84 SER A CA 1
ATOM 623 C C . SER A 1 84 ? -12.059 7.763 4.283 1.00 73.94 84 SER A C 1
ATOM 625 O O . SER A 1 84 ? -12.802 7.647 5.258 1.00 73.94 84 SER A O 1
ATOM 627 N N . ALA A 1 85 ? -12.552 7.965 3.059 1.00 79.75 85 ALA A N 1
ATOM 628 C CA . ALA A 1 85 ? -13.979 8.025 2.752 1.00 79.75 85 ALA A CA 1
ATOM 629 C C . ALA A 1 85 ? -14.654 6.659 2.943 1.00 79.75 85 ALA A C 1
ATOM 631 O O . ALA A 1 85 ? -15.702 6.578 3.587 1.00 79.75 85 ALA A O 1
ATOM 632 N N . LEU A 1 86 ? -14.019 5.581 2.474 1.00 75.06 86 LEU A N 1
ATOM 633 C CA . LEU A 1 86 ? -14.453 4.213 2.740 1.00 75.06 86 LEU A CA 1
ATOM 634 C C . LEU A 1 86 ? -14.415 3.904 4.237 1.00 75.06 86 LEU A C 1
ATOM 636 O O . LEU A 1 86 ? -15.357 3.294 4.731 1.00 75.06 86 LEU A O 1
ATOM 640 N N . ALA A 1 87 ? -13.425 4.403 4.985 1.00 77.50 87 ALA A N 1
ATOM 641 C CA . ALA A 1 87 ? -13.390 4.255 6.441 1.00 77.50 87 ALA A CA 1
ATOM 642 C C . ALA A 1 87 ? -14.638 4.831 7.118 1.00 77.50 87 ALA A C 1
ATOM 644 O O . ALA A 1 87 ? -15.163 4.256 8.065 1.00 77.50 87 ALA A O 1
ATOM 645 N N . ARG A 1 88 ? -15.141 5.968 6.619 1.00 77.31 88 ARG A N 1
ATOM 646 C CA . ARG A 1 88 ? -16.364 6.593 7.144 1.00 77.31 88 ARG A CA 1
ATOM 647 C C . ARG A 1 88 ? -17.621 5.786 6.824 1.00 77.31 88 ARG A C 1
ATOM 649 O O . ARG A 1 88 ? -18.594 5.905 7.559 1.00 77.31 88 ARG A O 1
ATOM 656 N N . ARG A 1 89 ? -17.619 5.013 5.733 1.00 81.69 89 ARG A N 1
ATOM 657 C CA . ARG A 1 89 ? -18.784 4.252 5.257 1.00 81.69 89 ARG A CA 1
ATOM 658 C C . ARG A 1 89 ? -18.814 2.817 5.775 1.00 81.69 89 ARG A C 1
ATOM 660 O O . ARG A 1 89 ? -19.879 2.333 6.133 1.00 81.69 89 ARG A O 1
ATOM 667 N N . TYR A 1 90 ? -17.662 2.158 5.791 1.00 77.31 90 TYR A N 1
ATOM 668 C CA . TYR A 1 90 ? -17.519 0.737 6.087 1.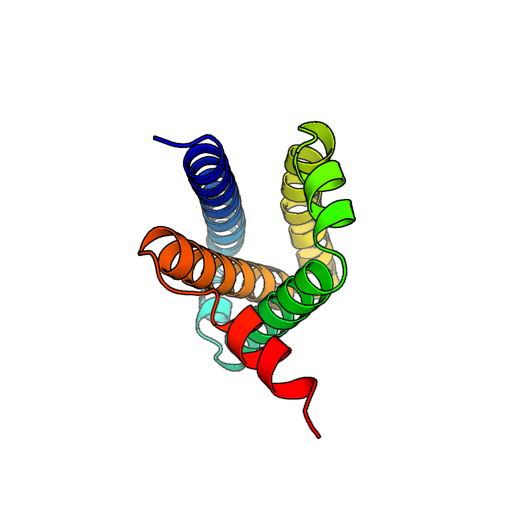00 77.31 90 TYR A CA 1
ATOM 669 C C . TYR A 1 90 ? -16.741 0.478 7.383 1.00 77.31 90 TYR A C 1
ATOM 671 O O . TYR A 1 90 ? -16.803 -0.632 7.896 1.00 77.31 90 TYR A O 1
ATOM 679 N N . GLY A 1 91 ? -16.052 1.475 7.947 1.00 79.69 91 GLY A N 1
ATOM 680 C CA . GLY A 1 91 ? -15.319 1.367 9.212 1.00 79.69 91 GLY A CA 1
ATOM 681 C C . GLY A 1 91 ? -13.795 1.213 9.059 1.00 79.69 91 GLY A C 1
ATOM 682 O O . GLY A 1 91 ? -13.263 1.191 7.942 1.00 79.69 91 GLY A O 1
ATOM 683 N N . PRO A 1 92 ? -13.061 1.079 10.182 1.00 78.88 92 PRO A N 1
ATOM 684 C CA . PRO A 1 92 ? -11.592 1.056 10.212 1.00 78.88 92 PRO A CA 1
ATOM 685 C C . PRO A 1 92 ? -10.946 -0.091 9.435 1.00 78.88 92 PRO A C 1
ATOM 687 O O . PRO A 1 92 ? -9.797 0.032 9.007 1.00 78.88 92 PRO A O 1
ATOM 690 N N . TRP A 1 93 ? -11.666 -1.200 9.245 1.00 78.75 93 TRP A N 1
ATOM 691 C CA . TRP A 1 93 ? -11.154 -2.393 8.564 1.00 78.75 93 TRP A CA 1
ATOM 692 C C . TRP A 1 93 ? -10.650 -2.087 7.151 1.00 78.75 93 TRP A C 1
ATOM 694 O O . TRP A 1 93 ? -9.603 -2.591 6.764 1.00 78.75 93 TRP A O 1
ATOM 704 N N . THR A 1 94 ? -11.323 -1.197 6.417 1.00 76.56 94 THR A N 1
ATOM 705 C CA . THR A 1 94 ? -10.919 -0.793 5.064 1.00 76.56 94 THR A CA 1
ATOM 706 C C . THR A 1 94 ? -9.552 -0.110 5.046 1.00 76.56 94 THR A C 1
ATOM 708 O O . THR A 1 94 ? -8.706 -0.427 4.215 1.00 76.56 94 THR A O 1
ATOM 711 N N . VAL A 1 95 ? -9.291 0.779 6.009 1.00 79.06 95 VAL A N 1
ATOM 712 C CA . VAL A 1 95 ? -7.997 1.470 6.130 1.00 79.06 95 VAL A CA 1
ATOM 713 C C . VAL A 1 95 ? -6.908 0.503 6.574 1.00 79.06 95 VAL A C 1
ATOM 715 O O . VAL A 1 95 ? -5.796 0.552 6.056 1.00 79.06 95 VAL A O 1
ATOM 718 N N . ALA A 1 96 ? -7.229 -0.398 7.500 1.00 79.75 96 ALA A N 1
ATOM 719 C CA . ALA A 1 96 ? -6.305 -1.424 7.961 1.00 79.75 96 ALA A CA 1
ATOM 720 C C . ALA A 1 96 ? -5.957 -2.441 6.853 1.00 79.75 96 ALA A C 1
ATOM 722 O O . ALA A 1 96 ? -4.800 -2.841 6.749 1.00 79.75 96 ALA A O 1
ATOM 723 N N . ALA A 1 97 ? -6.904 -2.796 5.978 1.00 79.75 97 ALA A N 1
ATOM 724 C CA . ALA A 1 97 ? -6.648 -3.637 4.810 1.00 79.75 97 ALA A CA 1
ATOM 725 C C . ALA A 1 97 ? -5.721 -2.929 3.807 1.00 79.75 97 ALA A C 1
ATOM 727 O O . ALA A 1 97 ? -4.731 -3.513 3.371 1.00 79.75 97 ALA A O 1
ATOM 728 N N . CYS A 1 98 ? -5.971 -1.649 3.501 1.00 78.75 98 CYS A N 1
ATOM 729 C CA . CYS A 1 98 ? -5.069 -0.847 2.665 1.00 78.75 98 CYS A CA 1
ATOM 730 C C . CYS A 1 98 ? -3.664 -0.732 3.273 1.00 78.75 98 CYS A C 1
ATOM 732 O O . CYS A 1 98 ? -2.670 -0.817 2.555 1.00 78.75 98 CYS A O 1
ATOM 734 N N . TRP A 1 99 ? -3.576 -0.566 4.596 1.00 85.06 99 TRP A N 1
ATOM 735 C CA . TRP A 1 99 ? -2.308 -0.496 5.318 1.00 85.06 99 TRP A CA 1
ATOM 736 C C . TRP A 1 99 ? -1.508 -1.797 5.172 1.00 85.06 99 TRP A C 1
ATOM 738 O O . TRP A 1 99 ? -0.339 -1.758 4.798 1.00 85.06 99 TRP A O 1
ATOM 748 N N . TRP A 1 100 ? -2.143 -2.955 5.377 1.00 82.69 100 TRP A N 1
ATOM 749 C CA . TRP A 1 100 ? -1.496 -4.257 5.186 1.00 82.69 100 TRP A CA 1
ATOM 750 C C . TRP A 1 100 ? -1.150 -4.560 3.724 1.00 82.69 100 TRP A C 1
ATOM 752 O O . TRP A 1 100 ? -0.105 -5.154 3.463 1.00 82.69 100 TRP A O 1
ATOM 762 N N . GLY A 1 101 ? -1.961 -4.102 2.768 1.00 81.69 101 GLY A N 1
ATOM 763 C CA . GLY A 1 101 ? -1.627 -4.194 1.345 1.00 81.69 101 GLY A CA 1
ATOM 764 C C . GLY A 1 101 ? -0.375 -3.389 0.977 1.00 81.69 101 GLY A C 1
ATOM 765 O O . GLY A 1 101 ? 0.485 -3.884 0.253 1.00 81.69 101 GLY A O 1
ATOM 766 N N . LEU A 1 102 ? -0.210 -2.190 1.547 1.00 79.56 102 LEU A N 1
ATOM 767 C CA . LEU A 1 102 ? 1.015 -1.391 1.404 1.00 79.56 102 LEU A CA 1
ATOM 768 C C . LEU A 1 102 ? 2.236 -2.076 2.028 1.00 79.56 102 LEU A C 1
ATOM 770 O O . LEU A 1 102 ? 3.313 -2.039 1.439 1.00 79.56 102 LEU A O 1
ATOM 774 N N . VAL A 1 103 ? 2.084 -2.716 3.194 1.00 82.50 103 VAL A N 1
ATOM 775 C CA . VAL A 1 103 ? 3.164 -3.514 3.803 1.00 82.50 103 VAL A CA 1
ATOM 776 C C . VAL A 1 103 ? 3.585 -4.652 2.877 1.00 82.50 103 VAL A C 1
ATOM 778 O O . VAL A 1 103 ? 4.780 -4.848 2.662 1.00 82.50 103 VAL A O 1
ATOM 781 N N . ALA A 1 104 ? 2.621 -5.374 2.302 1.00 81.88 104 ALA A N 1
ATOM 782 C CA . ALA A 1 104 ? 2.901 -6.450 1.359 1.00 81.88 104 ALA A CA 1
ATOM 783 C C . ALA A 1 104 ? 3.651 -5.928 0.123 1.00 81.88 104 ALA A C 1
ATOM 785 O O . ALA A 1 104 ? 4.693 -6.474 -0.231 1.00 81.88 104 ALA A O 1
ATOM 786 N N . TYR A 1 105 ? 3.182 -4.825 -0.469 1.00 81.06 105 TYR A N 1
ATOM 787 C CA . TYR A 1 105 ? 3.846 -4.172 -1.600 1.00 81.06 105 TYR A CA 1
ATOM 788 C C . TYR A 1 105 ? 5.281 -3.742 -1.269 1.00 81.06 105 TYR A C 1
ATOM 790 O O . TYR A 1 105 ? 6.200 -4.011 -2.037 1.00 81.06 105 TYR A O 1
ATOM 798 N N . LEU A 1 106 ? 5.510 -3.132 -0.102 1.00 79.69 106 LEU A N 1
ATOM 799 C CA . LEU A 1 106 ? 6.858 -2.773 0.351 1.00 79.69 106 LEU A CA 1
ATOM 800 C C . LEU A 1 106 ? 7.758 -4.004 0.520 1.00 79.69 106 LEU A C 1
ATOM 802 O O . LEU A 1 106 ? 8.938 -3.940 0.184 1.00 79.69 106 LEU A O 1
ATOM 806 N N . GLY A 1 107 ? 7.211 -5.124 1.001 1.00 80.19 107 GLY A N 1
ATOM 807 C CA . GLY A 1 107 ? 7.926 -6.398 1.078 1.00 80.19 107 GLY A CA 1
ATOM 808 C C . GLY A 1 107 ? 8.347 -6.916 -0.300 1.00 80.19 107 GLY A C 1
ATOM 809 O O . GLY A 1 107 ? 9.512 -7.260 -0.495 1.00 80.19 107 GLY A O 1
ATOM 810 N N . LEU A 1 108 ? 7.432 -6.897 -1.275 1.00 78.19 108 LEU A N 1
ATOM 811 C CA . LEU A 1 108 ? 7.726 -7.263 -2.666 1.00 78.19 108 LEU A CA 1
ATOM 812 C C . LEU A 1 108 ? 8.797 -6.350 -3.269 1.00 78.19 108 LEU A C 1
ATOM 814 O O . LEU A 1 108 ? 9.777 -6.822 -3.847 1.00 78.19 108 LEU A O 1
ATOM 818 N N . LEU A 1 109 ? 8.651 -5.042 -3.066 1.00 78.12 109 LEU A N 1
ATOM 819 C CA . LEU A 1 109 ? 9.586 -4.034 -3.544 1.00 78.12 109 LEU A CA 1
ATOM 820 C C . LEU A 1 109 ? 10.986 -4.229 -2.947 1.00 78.12 109 LEU A C 1
ATOM 822 O O . LEU A 1 109 ? 11.983 -4.120 -3.660 1.00 78.12 109 LEU A O 1
ATOM 826 N N . ALA A 1 110 ? 11.067 -4.567 -1.658 1.00 77.94 110 ALA A N 1
ATOM 827 C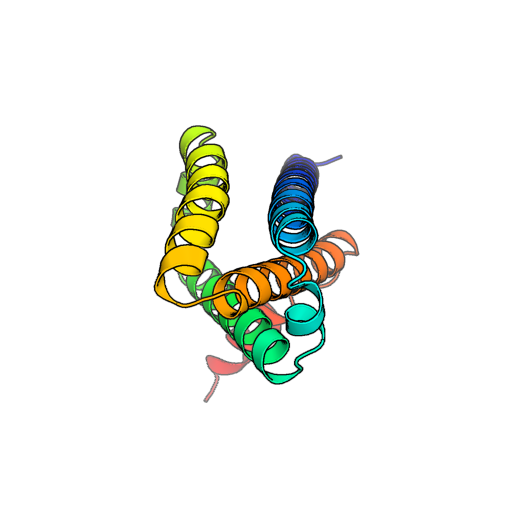 CA . ALA A 1 110 ? 12.320 -4.884 -0.984 1.00 77.94 110 ALA A CA 1
ATOM 828 C C . ALA A 1 110 ? 12.977 -6.150 -1.556 1.00 77.94 110 ALA A C 1
ATOM 830 O O . ALA A 1 110 ? 14.190 -6.154 -1.758 1.00 77.94 110 ALA A O 1
ATOM 831 N N . CYS A 1 111 ? 12.204 -7.194 -1.880 1.00 79.44 111 CYS A N 1
ATOM 832 C CA . CYS A 1 111 ? 12.732 -8.380 -2.563 1.00 79.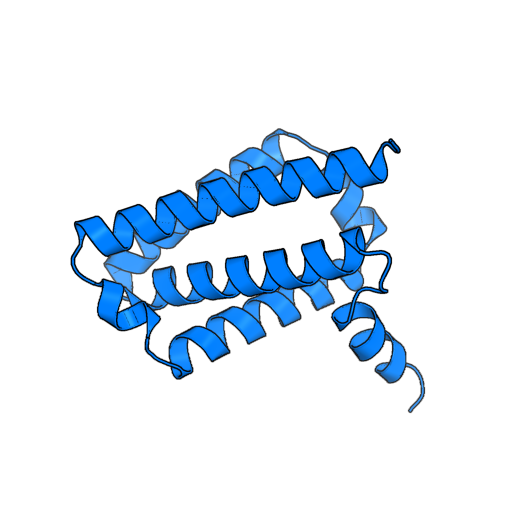44 111 CYS A CA 1
ATOM 833 C C . CYS A 1 111 ? 13.347 -8.027 -3.923 1.00 79.44 111 CYS A C 1
ATOM 835 O O . CYS A 1 111 ? 14.471 -8.442 -4.207 1.00 79.44 111 CYS A O 1
ATOM 837 N N . VAL A 1 112 ? 12.655 -7.212 -4.724 1.00 78.38 112 VAL A N 1
ATOM 838 C CA . VAL A 1 112 ? 13.157 -6.764 -6.034 1.00 78.38 112 VAL A CA 1
ATOM 839 C C . VAL A 1 112 ? 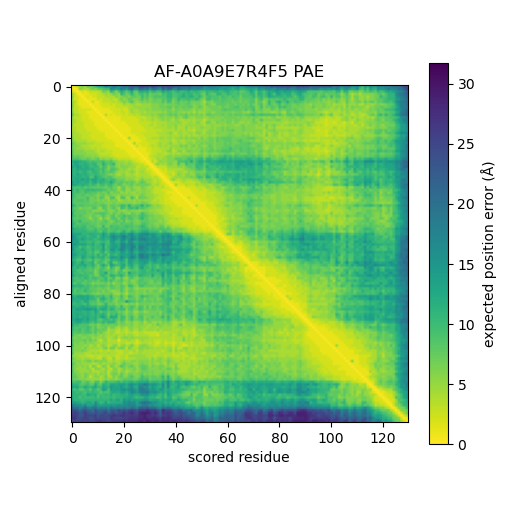14.420 -5.908 -5.884 1.00 78.38 112 VAL A C 1
ATOM 841 O O . VAL A 1 112 ? 15.382 -6.092 -6.627 1.00 78.38 112 VAL A O 1
ATOM 844 N N . LEU A 1 113 ? 14.461 -5.003 -4.900 1.00 77.19 113 LEU A N 1
ATOM 845 C CA . LEU A 1 113 ? 15.647 -4.192 -4.584 1.00 77.19 113 LEU A CA 1
ATOM 846 C C . LEU A 1 113 ? 16.833 -5.035 -4.097 1.00 77.19 113 LEU A C 1
ATOM 848 O O . LEU A 1 113 ? 17.976 -4.692 -4.390 1.00 77.19 113 LEU A O 1
ATOM 852 N N . ALA A 1 114 ? 16.574 -6.143 -3.401 1.00 81.62 114 ALA A N 1
ATOM 853 C CA . ALA A 1 114 ? 17.589 -7.104 -2.978 1.00 81.62 114 ALA A CA 1
ATOM 854 C C . ALA A 1 114 ? 18.103 -7.997 -4.128 1.00 81.62 114 ALA A C 1
ATOM 856 O O . ALA A 1 114 ? 18.912 -8.891 -3.890 1.00 81.62 114 ALA A O 1
ATOM 857 N N . GLY A 1 115 ? 17.636 -7.781 -5.364 1.00 74.44 115 GLY A N 1
ATOM 858 C CA . GLY A 1 115 ? 18.042 -8.553 -6.540 1.00 74.44 115 GLY A CA 1
ATOM 859 C C . GLY A 1 115 ? 17.340 -9.904 -6.675 1.00 74.44 115 GLY A C 1
ATOM 860 O O . GLY A 1 115 ? 17.765 -10.724 -7.484 1.00 74.44 115 GLY A O 1
ATOM 861 N N . ARG A 1 116 ? 16.277 -10.157 -5.900 1.00 74.56 116 ARG A N 1
ATOM 862 C CA . ARG A 1 116 ? 15.442 -11.358 -6.044 1.00 74.56 116 ARG A CA 1
ATOM 863 C C . ARG A 1 116 ? 14.358 -11.104 -7.090 1.00 74.56 116 ARG A C 1
ATOM 865 O O . ARG A 1 116 ? 13.879 -9.980 -7.239 1.00 74.56 116 ARG A O 1
ATOM 872 N N . GLU A 1 117 ? 13.950 -12.149 -7.802 1.00 71.25 117 GLU A N 1
ATOM 873 C CA . GLU A 1 117 ? 12.782 -12.067 -8.680 1.00 71.25 117 GLU A CA 1
ATOM 874 C C . GLU A 1 117 ? 11.522 -11.749 -7.868 1.00 71.25 117 GLU A C 1
ATOM 876 O O . GLU A 1 117 ? 11.420 -12.096 -6.688 1.00 71.25 117 GLU A O 1
ATOM 881 N N . ASN A 1 118 ? 10.564 -11.056 -8.490 1.00 72.00 118 ASN A N 1
ATOM 882 C CA . ASN A 1 118 ? 9.297 -10.752 -7.838 1.00 72.00 118 ASN A CA 1
ATOM 883 C C . ASN A 1 118 ? 8.573 -12.081 -7.551 1.00 72.00 118 ASN A C 1
ATOM 885 O O . ASN A 1 118 ? 8.221 -12.782 -8.501 1.00 72.00 118 ASN A O 1
ATOM 889 N N . PRO A 1 119 ? 8.323 -12.445 -6.280 1.00 71.06 119 PRO A N 1
ATOM 890 C CA . PRO A 1 119 ? 7.726 -13.735 -5.951 1.00 71.06 119 PRO A CA 1
ATOM 891 C C . PRO A 1 119 ? 6.302 -13.873 -6.508 1.00 71.06 119 PRO A C 1
ATOM 893 O O . PRO A 1 119 ? 5.876 -14.982 -6.808 1.00 71.06 119 PRO A O 1
ATOM 896 N N . VAL A 1 120 ? 5.580 -12.766 -6.727 1.00 71.38 120 VAL A N 1
ATOM 897 C CA . VAL A 1 120 ? 4.279 -12.801 -7.414 1.00 71.38 120 VAL A CA 1
ATOM 898 C C . VAL A 1 120 ? 4.452 -13.127 -8.895 1.00 71.38 120 VAL A C 1
ATOM 900 O O . VAL A 1 120 ? 3.655 -13.880 -9.443 1.00 71.38 120 VAL A O 1
ATOM 903 N N . ALA A 1 121 ? 5.507 -12.619 -9.536 1.00 69.69 121 ALA A N 1
ATOM 904 C CA . ALA A 1 121 ? 5.824 -12.970 -10.917 1.00 69.69 121 ALA A CA 1
ATOM 905 C C . ALA A 1 121 ? 6.250 -14.438 -11.046 1.00 69.69 121 ALA A C 1
ATOM 907 O O . ALA A 1 121 ? 5.816 -15.097 -11.984 1.00 69.69 121 ALA A O 1
ATOM 908 N N . ALA A 1 122 ? 7.008 -14.970 -10.081 1.00 70.62 122 ALA A N 1
ATOM 909 C CA . ALA A 1 122 ? 7.348 -16.392 -10.029 1.00 70.62 122 ALA A CA 1
ATOM 910 C C . ALA A 1 122 ? 6.085 -17.274 -9.919 1.00 70.62 122 ALA A C 1
ATOM 912 O O . ALA A 1 122 ? 5.880 -18.169 -10.734 1.00 70.62 122 ALA A O 1
ATOM 913 N N . LEU A 1 123 ? 5.172 -16.945 -8.995 1.00 67.81 123 LEU A N 1
ATOM 914 C CA . LEU A 1 123 ? 3.895 -17.658 -8.810 1.00 67.81 123 LEU A CA 1
ATOM 915 C C . LEU A 1 123 ? 2.898 -17.474 -9.971 1.00 67.81 123 LEU A C 1
ATOM 917 O O . LEU A 1 123 ? 1.984 -18.284 -10.151 1.00 67.81 123 LEU A O 1
ATOM 921 N N . ALA A 1 124 ? 2.999 -16.374 -10.718 1.00 64.88 124 ALA A N 1
ATOM 922 C CA . ALA A 1 124 ? 2.172 -16.121 -11.896 1.00 64.88 124 ALA A CA 1
ATOM 923 C C . ALA A 1 124 ? 2.733 -16.808 -13.151 1.00 64.88 124 ALA A C 1
ATOM 925 O O . ALA A 1 124 ? 1.954 -17.276 -13.979 1.00 64.88 124 ALA A O 1
ATOM 926 N N . GLY A 1 125 ? 4.061 -16.895 -13.272 1.00 54.12 125 GLY A N 1
ATOM 927 C CA . GLY A 1 125 ? 4.767 -17.558 -14.367 1.00 54.12 125 GLY A CA 1
ATOM 928 C C . GLY A 1 125 ? 4.646 -19.083 -14.336 1.00 54.12 125 GLY A C 1
ATOM 929 O O . GLY A 1 125 ? 4.514 -19.688 -15.395 1.00 54.12 125 GLY A O 1
ATOM 930 N N . GLU A 1 126 ? 4.579 -19.702 -13.150 1.00 52.44 126 GLU A N 1
ATOM 931 C CA . GLU A 1 126 ? 4.337 -21.153 -13.022 1.00 52.44 126 GLU A CA 1
ATOM 932 C C . GLU A 1 126 ? 2.972 -21.602 -13.577 1.00 52.44 126 GLU A C 1
ATOM 934 O O . GLU A 1 126 ? 2.797 -22.767 -13.915 1.00 52.44 126 GLU A O 1
ATOM 939 N N . ARG A 1 127 ? 2.003 -20.691 -13.742 1.00 50.41 127 ARG A N 1
ATOM 940 C CA . ARG A 1 127 ? 0.623 -21.030 -14.133 1.00 50.41 127 ARG A CA 1
ATOM 941 C C . ARG A 1 127 ? 0.342 -21.030 -15.642 1.00 50.41 127 ARG A C 1
ATOM 943 O O . ARG A 1 127 ? -0.822 -21.077 -16.029 1.00 50.41 127 ARG A O 1
ATOM 950 N N . ILE A 1 128 ? 1.370 -20.930 -16.490 1.00 48.19 128 ILE A N 1
ATOM 951 C CA . ILE A 1 128 ? 1.232 -20.973 -17.965 1.00 48.19 128 ILE A CA 1
ATOM 952 C C . ILE A 1 128 ? 1.610 -22.364 -18.530 1.00 48.19 128 ILE A C 1
ATOM 954 O O . ILE A 1 128 ? 1.486 -22.603 -19.728 1.00 48.19 128 ILE A O 1
ATOM 958 N N . HIS A 1 129 ? 2.005 -23.315 -17.677 1.00 38.72 129 HIS A N 1
ATOM 959 C CA . HIS A 1 129 ? 2.351 -24.687 -18.070 1.00 38.72 129 HIS A CA 1
ATOM 960 C C . HIS A 1 129 ? 1.498 -25.753 -17.361 1.00 38.72 129 HIS A C 1
ATOM 962 O O . HIS A 1 129 ? 2.046 -26.686 -16.779 1.00 38.72 129 HIS A O 1
ATOM 968 N N . GLU A 1 130 ? 0.170 -25.640 -17.440 1.00 37.62 130 GLU A N 1
ATOM 969 C CA . GLU A 1 130 ? -0.737 -26.789 -17.260 1.00 37.62 130 GLU A CA 1
ATOM 970 C C . GLU A 1 130 ? -1.651 -26.954 -18.475 1.00 37.62 130 GLU A C 1
ATOM 972 O O . GLU A 1 130 ? -2.224 -25.933 -18.927 1.00 37.62 130 GLU A O 1
#

pLDDT: mean 76.41, std 8.09, range [37.62, 87.38]

Secondary structure (DSSP, 8-state):
--HHHHHHHHHHHHHHHHHHHHHHHHHHHT-GGGGG-HHHHHHHHHHHHHHHHHHHHSHHHHHHHHTSHHHHHHHHHHHHHHHHHHHHHH-HHHHHHHHHHHHHHHHHHHHHHTTPPPHHHHHHHGGG--

Sequence (130 aa):
MDARTRGLLRDGVLALVALAGLGGFLRRRGETATLRSPGVALVGVVGAVALEAAMLRYPERTRDVWERREVQFGSLLGLLVGGSALARRYGPWTVAACWWGLVAYLGLLACVLAGRENPVAALAGERIHE

Nearest PDB structures (foldseek):
  8q54-assembly1_C  TM=3.841E-01  e=8.222E+00  Methanothermobacter marburgensis

Foldseek 3Di:
DDPVLVVLVVLLVLLVVLLCLLCVVCVVVVNCVLLVDVVLLVLLLVVLLVVVLVCVVPVVVSVVQVVDPCSSVVVSCCCNVVQVVVCVVPNSSSSSSVSSNSVNVSVQSVCVVVVHDRVSVVVSVVPVPD

Solvent-accessible surface area (backbone atoms only — not comparable to full-atom values): 7020 Å² total; per-residue (Å²): 136,52,74,67,58,55,51,54,52,51,53,49,52,54,48,49,52,50,43,51,50,52,50,50,50,33,55,76,68,69,50,56,69,54,63,71,36,66,68,36,38,48,53,6,35,52,51,35,53,52,49,51,53,56,42,67,73,41,50,70,65,47,48,66,50,56,72,35,66,67,49,49,53,48,49,52,48,44,50,55,52,48,35,52,52,46,24,75,75,77,31,65,58,56,37,32,15,54,42,31,14,46,52,44,49,50,51,49,51,49,38,43,72,74,72,41,76,49,66,65,56,54,65,55,59,65,69,77,77,124

Organism: NCBI:txid1364945